Protein AF-A0A3D5CR71-F1 (afdb_monomer_lite)

Structure (mmCIF, N/CA/C/O backbone):
data_AF-A0A3D5CR71-F1
#
_entry.id   AF-A0A3D5CR71-F1
#
loop_
_atom_site.group_PDB
_atom_site.id
_atom_site.type_symbol
_atom_site.label_atom_id
_atom_site.label_alt_id
_atom_site.label_comp_id
_atom_site.label_asym_id
_atom_site.label_entity_id
_atom_site.label_seq_id
_atom_site.pdbx_PDB_ins_code
_atom_site.Cartn_x
_atom_site.Cartn_y
_atom_site.Cartn_z
_atom_site.occupancy
_atom_site.B_iso_or_equiv
_atom_site.auth_seq_id
_atom_site.auth_comp_id
_atom_site.auth_asym_id
_atom_site.auth_atom_id
_atom_site.pdbx_PDB_model_num
ATOM 1 N N . ASN A 1 1 ? 12.062 5.798 1.425 1.00 48.66 1 ASN A N 1
ATOM 2 C CA . ASN A 1 1 ? 10.782 6.324 0.896 1.00 48.66 1 ASN A CA 1
ATOM 3 C C . ASN A 1 1 ? 9.793 5.162 0.843 1.00 48.66 1 ASN A C 1
ATOM 5 O O . ASN A 1 1 ? 10.025 4.270 0.047 1.00 48.66 1 ASN A O 1
ATOM 9 N N . LYS A 1 2 ? 8.771 5.106 1.713 1.00 59.62 2 LYS A N 1
ATOM 10 C CA . LYS A 1 2 ? 7.804 3.980 1.801 1.00 59.62 2 LYS A CA 1
ATOM 11 C C . LYS A 1 2 ? 6.523 4.240 0.983 1.00 59.62 2 LYS A C 1
ATOM 13 O O . LYS A 1 2 ? 5.419 4.022 1.468 1.00 59.62 2 LYS A O 1
ATOM 18 N N . LYS A 1 3 ? 6.651 4.827 -0.209 1.00 68.19 3 LYS A N 1
ATOM 19 C CA . LYS A 1 3 ? 5.491 5.136 -1.061 1.00 68.19 3 LYS A CA 1
ATOM 20 C C . LYS A 1 3 ? 5.224 3.965 -2.005 1.00 68.19 3 LYS A C 1
ATOM 22 O O . LYS A 1 3 ? 6.172 3.444 -2.586 1.00 68.19 3 LYS A O 1
ATOM 27 N N . LYS A 1 4 ? 3.949 3.584 -2.134 1.00 79.62 4 LYS A N 1
ATOM 28 C CA . LYS A 1 4 ? 3.474 2.595 -3.111 1.00 79.62 4 LYS A CA 1
ATOM 29 C C . LYS A 1 4 ? 3.838 3.039 -4.529 1.00 79.62 4 LYS A C 1
ATOM 31 O O . LYS A 1 4 ? 3.826 4.232 -4.828 1.00 79.62 4 LYS A O 1
ATOM 36 N N . ILE A 1 5 ? 4.182 2.071 -5.367 1.00 83.81 5 ILE A N 1
ATOM 37 C CA . ILE A 1 5 ? 4.356 2.235 -6.807 1.00 83.81 5 ILE A CA 1
ATOM 38 C C . ILE A 1 5 ? 3.027 1.890 -7.473 1.00 83.81 5 ILE A C 1
ATOM 40 O O . ILE A 1 5 ? 2.494 0.798 -7.270 1.00 83.81 5 ILE A O 1
ATOM 44 N N . ASP A 1 6 ? 2.505 2.815 -8.266 1.00 89.31 6 ASP A N 1
ATOM 45 C CA . ASP A 1 6 ? 1.278 2.610 -9.026 1.00 89.31 6 ASP A CA 1
ATOM 46 C C . ASP A 1 6 ? 1.552 1.859 -10.343 1.00 89.31 6 ASP A C 1
ATOM 48 O O . ASP A 1 6 ? 2.671 1.862 -10.863 1.00 89.31 6 ASP A O 1
ATOM 52 N N . PRO A 1 7 ? 0.556 1.173 -10.918 1.00 92.50 7 PRO A N 1
ATOM 53 C CA . PRO A 1 7 ? 0.675 0.677 -12.278 1.00 92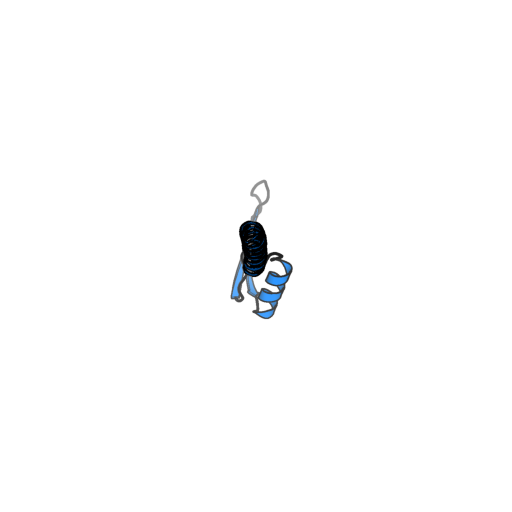.50 7 PRO A CA 1
ATOM 54 C C . PRO A 1 7 ? 0.721 1.831 -13.277 1.00 92.50 7 PRO A C 1
ATOM 56 O O . PRO A 1 7 ? -0.028 2.802 -13.175 1.00 92.50 7 PRO A O 1
ATOM 59 N N . GLY A 1 8 ? 1.573 1.700 -14.285 1.00 92.69 8 GLY A N 1
ATOM 60 C CA . GLY A 1 8 ? 1.758 2.750 -15.274 1.00 92.69 8 GLY A CA 1
ATOM 61 C C . GLY A 1 8 ? 3.001 2.558 -16.123 1.00 92.69 8 GLY A C 1
ATOM 62 O O . GLY A 1 8 ? 3.758 1.597 -15.966 1.00 92.69 8 GLY A O 1
ATOM 63 N N . THR A 1 9 ? 3.197 3.486 -17.052 1.00 95.31 9 THR A N 1
ATOM 64 C CA . THR A 1 9 ? 4.392 3.538 -17.891 1.00 95.31 9 THR A CA 1
ATOM 65 C C . THR A 1 9 ? 5.415 4.459 -17.248 1.00 95.31 9 THR A C 1
ATOM 67 O O . THR A 1 9 ? 5.138 5.627 -16.988 1.00 95.31 9 THR A O 1
ATOM 70 N N . TYR A 1 10 ? 6.605 3.920 -17.021 1.00 91.75 10 TYR A N 1
ATOM 71 C CA . TYR A 1 10 ? 7.729 4.604 -16.406 1.00 91.75 10 TYR A CA 1
ATOM 72 C C . TYR A 1 10 ? 8.890 4.687 -17.391 1.00 91.75 10 TYR A C 1
ATOM 74 O O . TYR A 1 10 ? 9.046 3.843 -18.277 1.00 91.75 10 TYR A O 1
ATOM 82 N N . MET A 1 11 ? 9.722 5.709 -17.218 1.00 94.44 11 MET A N 1
ATOM 83 C CA . MET A 1 11 ? 10.958 5.877 -17.970 1.00 94.44 11 MET A CA 1
ATOM 84 C C . MET A 1 11 ? 12.132 5.816 -17.002 1.00 94.44 11 MET A C 1
ATOM 86 O O . MET A 1 11 ? 12.219 6.612 -16.069 1.00 94.44 11 MET A O 1
ATOM 90 N N . LEU A 1 12 ? 13.015 4.847 -17.218 1.00 92.50 12 LEU A N 1
ATOM 91 C CA . LEU A 1 12 ? 14.296 4.761 -16.540 1.00 92.50 12 LEU A CA 1
ATOM 92 C C . LEU A 1 12 ? 15.322 5.518 -17.371 1.00 92.50 12 LEU A C 1
ATOM 94 O O . LEU A 1 12 ? 15.595 5.124 -18.503 1.00 92.50 12 LEU A O 1
ATOM 98 N N . THR A 1 13 ? 15.911 6.551 -16.782 1.00 94.88 13 THR A N 1
ATOM 99 C CA . THR A 1 13 ? 17.046 7.266 -17.359 1.00 94.88 13 THR A CA 1
ATOM 100 C C . THR A 1 13 ? 18.273 7.019 -16.495 1.00 94.88 13 THR A C 1
ATOM 102 O O . THR A 1 13 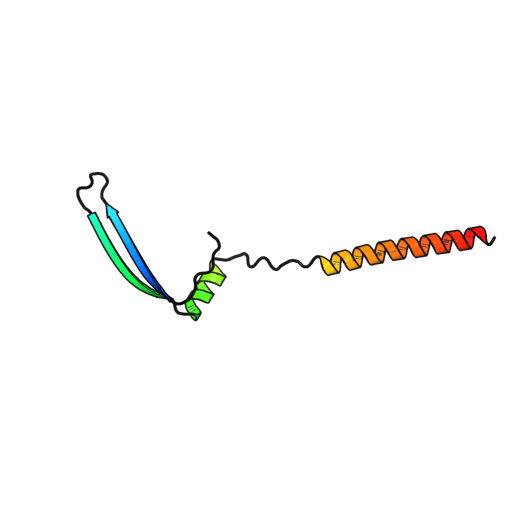? 18.228 7.219 -15.282 1.00 94.88 13 THR A O 1
ATOM 105 N N . VAL A 1 14 ? 19.354 6.553 -17.111 1.00 93.38 14 VAL A N 1
ATOM 106 C CA . VAL A 1 14 ? 20.640 6.297 -16.466 1.00 93.38 14 VAL A CA 1
ATOM 10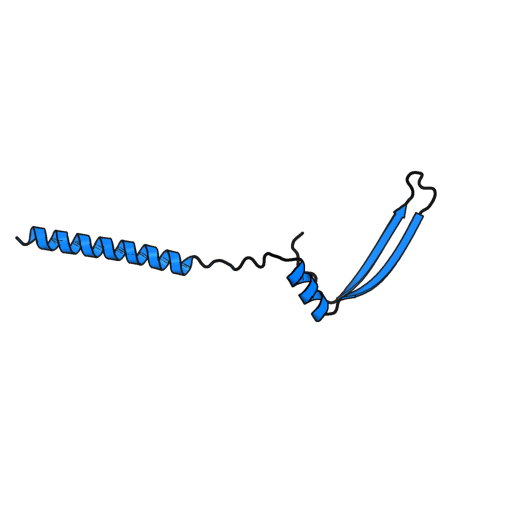7 C C . VAL A 1 14 ? 21.700 7.117 -17.176 1.00 93.38 14 VAL A C 1
ATOM 109 O O . VAL A 1 14 ? 22.028 6.856 -18.333 1.00 93.38 14 VAL A O 1
ATOM 112 N N . ASP A 1 15 ? 22.252 8.074 -16.443 1.00 92.31 15 ASP A N 1
ATOM 113 C CA . ASP A 1 15 ? 23.428 8.838 -16.828 1.00 92.31 15 ASP A CA 1
ATOM 114 C C . ASP A 1 15 ? 24.641 8.286 -16.080 1.00 92.31 15 AS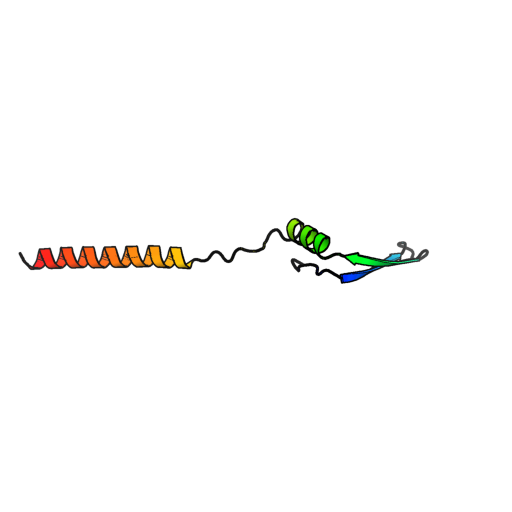P A C 1
ATOM 116 O O . ASP A 1 15 ? 24.710 8.344 -14.852 1.00 92.31 15 ASP A O 1
ATOM 120 N N . ALA A 1 16 ? 25.602 7.734 -16.815 1.00 89.81 16 ALA A N 1
ATOM 121 C CA . ALA A 1 16 ? 26.847 7.222 -16.258 1.00 89.81 16 ALA A CA 1
ATOM 122 C C . ALA A 1 16 ? 28.030 7.973 -16.860 1.00 89.81 16 ALA A C 1
ATOM 124 O O . ALA A 1 16 ? 28.109 8.165 -18.073 1.00 89.81 16 ALA A O 1
ATOM 125 N N . THR A 1 17 ? 28.972 8.375 -16.012 1.00 91.69 17 THR A N 1
ATOM 126 C CA . THR A 1 17 ? 30.169 9.103 -16.437 1.00 91.69 17 THR A CA 1
ATOM 127 C C . THR A 1 17 ? 31.397 8.519 -15.749 1.00 91.69 17 THR A C 1
ATOM 129 O O . THR A 1 17 ? 31.348 8.207 -14.563 1.00 91.69 17 THR A O 1
ATOM 132 N N . THR A 1 18 ? 32.499 8.341 -16.478 1.00 87.81 18 THR A N 1
ATOM 133 C CA . THR A 1 18 ? 33.791 7.934 -15.885 1.00 87.81 18 THR A CA 1
ATOM 134 C C . THR A 1 18 ? 34.352 9.044 -14.995 1.00 87.81 18 THR A C 1
ATOM 136 O O . THR A 1 18 ? 34.144 10.205 -15.332 1.00 87.81 18 THR A O 1
ATOM 139 N N . GLU A 1 19 ? 35.145 8.725 -13.964 1.00 81.00 19 GLU A N 1
ATOM 140 C CA . GLU A 1 19 ? 35.766 9.713 -13.048 1.00 81.00 19 GLU A CA 1
ATOM 141 C C . GLU A 1 19 ? 36.448 10.893 -13.760 1.00 81.00 19 GLU A C 1
ATOM 143 O O . GLU A 1 19 ? 36.293 12.038 -13.350 1.00 81.00 19 GLU A O 1
ATOM 148 N N . ASN A 1 20 ? 37.122 10.643 -14.887 1.00 80.94 20 ASN A N 1
ATOM 149 C CA . ASN A 1 20 ? 37.798 11.690 -15.662 1.00 80.94 20 ASN A CA 1
ATOM 150 C C . ASN A 1 20 ? 36.906 12.360 -16.724 1.00 80.94 20 ASN A C 1
ATOM 152 O O . ASN A 1 20 ? 37.414 12.998 -17.643 1.00 80.94 20 ASN A O 1
ATOM 156 N N . ASN A 1 21 ? 35.584 12.175 -16.664 1.00 77.75 21 ASN A N 1
ATOM 157 C CA . ASN A 1 21 ? 34.595 12.681 -17.626 1.00 77.75 21 ASN A CA 1
ATOM 158 C C . ASN A 1 21 ? 34.835 12.308 -19.104 1.00 77.75 21 ASN A C 1
ATOM 160 O O . ASN A 1 21 ? 34.180 12.857 -19.990 1.00 77.75 21 ASN A O 1
ATOM 164 N N . GLN A 1 22 ? 35.731 11.358 -19.386 1.00 78.38 22 GLN A N 1
ATOM 165 C CA . GLN A 1 22 ? 36.128 10.997 -20.748 1.00 78.38 22 GLN A CA 1
ATOM 166 C C . GLN A 1 22 ? 35.060 10.201 -21.497 1.00 78.38 22 GLN A C 1
ATOM 168 O O . GLN A 1 22 ? 34.979 10.286 -22.721 1.00 78.38 22 GLN A O 1
ATOM 173 N N . LYS A 1 23 ? 34.241 9.419 -20.787 1.00 80.81 23 LYS A N 1
ATOM 174 C CA . LYS A 1 23 ? 33.131 8.676 -21.388 1.00 80.81 23 LYS A CA 1
ATOM 175 C C . LYS A 1 23 ? 31.854 8.918 -20.606 1.00 80.81 23 LYS A C 1
ATOM 177 O O . LYS A 1 23 ? 31.845 8.842 -19.377 1.00 80.81 23 LYS A O 1
ATOM 182 N N . LYS A 1 24 ? 30.797 9.211 -21.360 1.00 89.88 24 LYS A N 1
ATOM 183 C CA . LYS A 1 24 ? 29.434 9.432 -20.886 1.00 89.88 24 LYS A CA 1
ATOM 184 C C . LYS A 1 24 ? 28.523 8.432 -21.578 1.00 89.88 24 LYS A C 1
ATOM 186 O O . LYS A 1 24 ? 28.596 8.278 -22.796 1.00 89.88 24 LYS A O 1
ATOM 191 N N . TRP A 1 25 ? 27.672 7.780 -20.805 1.00 91.81 25 TRP A N 1
ATOM 192 C CA . TRP A 1 25 ? 26.617 6.910 -21.296 1.00 91.81 25 TRP A CA 1
ATOM 193 C C . TRP A 1 25 ? 25.284 7.446 -20.813 1.00 91.81 25 TRP A C 1
ATOM 195 O O . TRP A 1 25 ? 25.125 7.739 -19.632 1.00 91.81 25 TRP A O 1
ATOM 205 N N . HIS A 1 26 ? 24.341 7.537 -21.742 1.00 92.00 26 HIS A N 1
ATOM 206 C CA . HIS A 1 26 ? 22.962 7.888 -21.464 1.00 92.00 26 HIS A CA 1
ATOM 207 C C . HIS A 1 26 ? 22.081 6.734 -21.937 1.00 92.00 26 HIS A C 1
ATOM 209 O O . HIS A 1 26 ? 22.047 6.427 -23.131 1.00 92.00 26 HIS A O 1
ATOM 215 N N . LEU A 1 27 ? 21.405 6.066 -21.008 1.00 91.56 27 LEU A N 1
ATOM 216 C CA . LEU A 1 27 ? 20.407 5.049 -21.318 1.00 91.56 27 LEU A CA 1
ATOM 217 C C . LEU A 1 27 ? 19.039 5.542 -20.877 1.00 91.56 27 LEU A C 1
ATOM 219 O O . LEU A 1 27 ? 18.808 5.727 -19.689 1.00 91.56 27 LEU A O 1
ATOM 223 N N . ALA A 1 28 ? 18.119 5.668 -21.827 1.00 94.62 28 ALA A N 1
ATOM 224 C CA . ALA A 1 28 ? 16.705 5.870 -21.552 1.00 94.62 28 ALA A CA 1
ATOM 225 C C . ALA A 1 28 ? 15.936 4.610 -21.965 1.00 94.62 28 ALA A C 1
ATOM 227 O O . ALA A 1 28 ? 16.046 4.151 -23.104 1.00 94.62 28 ALA A O 1
ATOM 228 N N . LYS A 1 29 ? 15.169 4.029 -21.042 1.00 93.69 29 LYS A N 1
ATOM 229 C CA . LYS A 1 29 ? 14.335 2.856 -21.306 1.00 93.69 29 LYS A CA 1
ATOM 230 C C . LYS A 1 29 ? 12.956 3.019 -20.696 1.00 93.69 29 LYS A C 1
ATOM 232 O O . LYS A 1 29 ? 12.809 3.195 -19.489 1.00 93.69 29 LYS A O 1
ATOM 237 N N . THR A 1 30 ? 11.944 2.876 -21.536 1.00 95.31 30 THR A N 1
ATOM 238 C CA . THR A 1 30 ? 10.546 2.875 -21.115 1.00 95.31 30 THR A CA 1
ATOM 239 C C . THR A 1 30 ? 10.099 1.459 -20.776 1.00 95.31 30 THR A C 1
ATOM 241 O O . THR A 1 30 ? 10.414 0.507 -21.493 1.00 95.31 30 THR A O 1
ATOM 244 N N . PHE A 1 31 ? 9.367 1.308 -19.678 1.00 92.81 31 PHE A N 1
ATOM 245 C CA . PHE A 1 31 ? 8.783 0.040 -19.258 1.00 92.81 31 PHE A CA 1
ATOM 246 C C . PHE A 1 31 ? 7.425 0.275 -18.599 1.00 92.81 31 PHE A C 1
ATOM 248 O O . PHE A 1 31 ? 7.177 1.320 -18.000 1.00 92.81 31 PHE A O 1
ATOM 255 N N . THR A 1 32 ? 6.537 -0.708 -18.710 1.00 94.50 32 THR A N 1
ATOM 256 C CA . THR A 1 32 ? 5.194 -0.634 -18.130 1.00 94.50 32 THR A CA 1
ATOM 257 C C . THR A 1 32 ? 5.087 -1.594 -16.959 1.00 94.50 32 THR A C 1
ATOM 259 O O . THR A 1 32 ? 5.326 -2.795 -17.097 1.00 94.50 32 THR A O 1
ATOM 262 N N . ILE A 1 33 ? 4.695 -1.065 -15.806 1.00 92.19 33 ILE A N 1
ATOM 263 C CA . ILE A 1 33 ? 4.358 -1.854 -14.628 1.00 92.19 33 ILE A CA 1
ATOM 264 C C . ILE A 1 33 ? 2.862 -2.149 -14.682 1.00 92.19 33 ILE A C 1
ATOM 266 O O . ILE A 1 33 ? 2.028 -1.248 -14.586 1.00 92.19 33 ILE A O 1
ATOM 270 N N . LYS A 1 34 ? 2.519 -3.427 -14.848 1.00 92.56 34 LYS A N 1
ATOM 271 C CA . LYS A 1 34 ? 1.130 -3.894 -14.788 1.00 92.56 34 LYS A CA 1
ATOM 272 C C . LYS A 1 34 ? 0.588 -3.843 -13.351 1.00 92.56 34 LYS A C 1
ATOM 274 O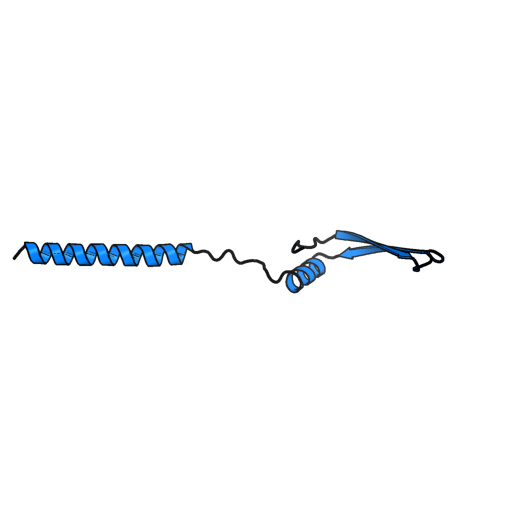 O . LYS A 1 34 ? 1.376 -4.018 -12.422 1.00 92.56 34 LYS A O 1
ATOM 279 N N . PRO A 1 35 ? -0.738 -3.717 -13.154 1.00 87.69 35 PRO A N 1
ATOM 280 C CA . PRO A 1 35 ? -1.371 -3.722 -11.827 1.00 87.69 35 PRO A CA 1
ATOM 281 C C . PRO A 1 35 ? -0.973 -4.908 -10.941 1.00 87.69 35 PRO A C 1
ATOM 283 O O . PRO A 1 35 ? -0.646 -4.723 -9.772 1.00 87.69 35 PRO A O 1
ATOM 286 N N . GLU A 1 36 ? -0.926 -6.113 -11.511 1.00 87.69 36 GLU A N 1
ATOM 287 C CA . GLU A 1 36 ? -0.502 -7.342 -10.822 1.00 87.69 36 GLU A CA 1
ATOM 288 C C . GLU A 1 36 ? 0.939 -7.266 -10.290 1.00 87.69 36 GLU A C 1
ATOM 290 O O . GLU A 1 36 ? 1.217 -7.659 -9.157 1.00 87.69 36 GLU A O 1
ATOM 295 N N . ASN A 1 37 ? 1.843 -6.684 -11.079 1.00 87.56 37 ASN A N 1
ATOM 296 C CA . ASN A 1 37 ? 3.252 -6.544 -10.729 1.00 87.56 37 ASN A CA 1
ATOM 297 C C . ASN A 1 37 ? 3.465 -5.401 -9.732 1.00 87.56 37 ASN A C 1
ATOM 299 O O . ASN A 1 37 ? 4.244 -5.556 -8.799 1.00 87.56 37 ASN A O 1
ATOM 303 N N . ALA A 1 38 ? 2.745 -4.285 -9.889 1.00 86.19 38 ALA A N 1
ATOM 304 C CA . ALA A 1 38 ? 2.763 -3.175 -8.937 1.00 86.19 38 ALA A CA 1
ATOM 305 C C . ALA A 1 38 ? 2.327 -3.642 -7.543 1.00 86.19 38 ALA A C 1
ATOM 307 O O . ALA A 1 38 ? 2.993 -3.345 -6.554 1.00 86.19 38 ALA A O 1
ATOM 308 N N . LYS A 1 39 ? 1.253 -4.439 -7.470 1.00 83.75 39 LYS A N 1
ATOM 309 C CA . LYS A 1 39 ? 0.777 -5.028 -6.216 1.00 83.75 39 LYS A CA 1
ATOM 310 C C . LYS A 1 39 ? 1.844 -5.914 -5.571 1.00 83.75 39 LYS A C 1
ATOM 312 O O . LYS A 1 39 ? 2.191 -5.681 -4.424 1.00 83.75 39 LYS A O 1
ATOM 317 N N . LYS A 1 40 ? 2.427 -6.849 -6.329 1.00 85.25 40 LYS A N 1
ATOM 318 C CA . LYS A 1 40 ? 3.481 -7.739 -5.820 1.00 85.25 40 LYS A CA 1
ATOM 319 C C . LYS A 1 40 ? 4.706 -6.971 -5.304 1.00 85.25 40 LYS A C 1
ATOM 321 O O . LYS A 1 40 ? 5.202 -7.270 -4.225 1.00 85.25 40 LYS A O 1
ATOM 326 N N . ILE A 1 41 ? 5.162 -5.962 -6.048 1.00 84.81 41 ILE A N 1
ATOM 327 C CA . ILE A 1 41 ? 6.297 -5.116 -5.651 1.00 84.81 41 ILE A CA 1
ATOM 328 C C . ILE A 1 41 ? 5.975 -4.343 -4.367 1.00 84.81 41 ILE A C 1
ATOM 330 O O . ILE A 1 41 ? 6.821 -4.253 -3.483 1.00 84.81 41 ILE A O 1
ATOM 334 N N . ASN A 1 42 ? 4.763 -3.800 -4.246 1.00 82.88 42 ASN A N 1
ATOM 335 C CA . ASN A 1 42 ? 4.336 -3.084 -3.046 1.00 82.88 42 ASN A CA 1
ATOM 336 C C . ASN A 1 42 ? 4.205 -4.013 -1.836 1.00 82.88 42 ASN A C 1
ATOM 338 O O . ASN A 1 42 ? 4.630 -3.625 -0.755 1.00 82.88 42 ASN A O 1
ATOM 342 N N . ASP A 1 43 ? 3.682 -5.225 -2.018 1.00 79.94 43 ASP A N 1
ATOM 343 C CA . ASP A 1 43 ? 3.532 -6.212 -0.944 1.00 79.94 43 ASP A CA 1
ATOM 344 C C . ASP A 1 43 ? 4.904 -6.689 -0.424 1.00 79.94 43 ASP A C 1
ATOM 346 O O . ASP A 1 43 ? 5.088 -6.862 0.779 1.00 79.94 43 ASP A O 1
ATOM 350 N N . GLU A 1 44 ? 5.897 -6.852 -1.308 1.00 78.31 44 GLU A N 1
ATOM 351 C CA . GLU A 1 44 ? 7.265 -7.241 -0.930 1.00 78.31 44 GLU A CA 1
ATOM 352 C C . GLU A 1 44 ? 8.084 -6.068 -0.351 1.00 78.31 44 GLU A C 1
ATOM 354 O O . GLU A 1 44 ? 8.886 -6.261 0.565 1.00 78.31 44 GLU A O 1
ATOM 359 N N . ALA A 1 45 ? 7.899 -4.844 -0.861 1.00 69.31 45 ALA A N 1
ATOM 360 C CA . ALA A 1 45 ? 8.699 -3.673 -0.479 1.00 69.31 45 ALA A CA 1
ATOM 361 C C . ALA A 1 45 ? 8.111 -2.856 0.686 1.00 69.31 45 ALA A C 1
ATOM 363 O O . ALA A 1 45 ? 8.837 -2.091 1.329 1.00 69.31 45 ALA A O 1
ATOM 364 N N . ILE A 1 46 ? 6.809 -2.975 0.963 1.00 61.88 46 ILE A N 1
ATOM 365 C CA . ILE A 1 46 ? 6.111 -2.212 2.004 1.00 61.88 46 ILE A CA 1
ATOM 366 C C . ILE A 1 46 ? 5.705 -3.177 3.109 1.00 61.88 46 ILE A C 1
ATOM 368 O O . ILE A 1 46 ? 4.575 -3.633 3.205 1.00 61.88 46 ILE A O 1
ATOM 372 N N . THR A 1 47 ? 6.646 -3.425 4.013 1.00 55.75 47 THR A N 1
ATOM 373 C CA . THR A 1 47 ? 6.455 -4.241 5.223 1.00 55.75 47 THR A CA 1
ATOM 374 C C . THR A 1 47 ? 5.544 -3.580 6.271 1.00 55.75 47 THR A C 1
ATOM 376 O O . THR A 1 47 ? 5.371 -4.100 7.367 1.00 55.75 47 THR A O 1
ATOM 379 N N . GLU A 1 48 ? 4.985 -2.407 5.971 1.00 56.12 48 GLU A N 1
ATOM 380 C CA . GLU A 1 48 ? 4.213 -1.596 6.907 1.00 56.12 48 GLU A CA 1
ATOM 381 C C . GLU A 1 48 ? 3.004 -0.968 6.208 1.00 56.12 48 GLU A C 1
ATOM 383 O O . GLU A 1 48 ? 2.869 0.254 6.140 1.00 56.12 48 GLU A O 1
ATOM 388 N N . GLU A 1 49 ? 2.048 -1.783 5.766 1.00 56.97 49 GLU A N 1
ATOM 389 C CA . GLU A 1 49 ? 0.681 -1.395 6.109 1.00 56.97 49 GLU A CA 1
ATOM 390 C C . GLU A 1 49 ? 0.619 -1.505 7.628 1.00 56.97 49 GLU A C 1
ATOM 392 O O . GLU A 1 49 ? 0.414 -2.583 8.184 1.00 56.97 49 GLU A O 1
ATOM 397 N N . LYS A 1 50 ? 0.943 -0.403 8.319 1.00 54.88 50 LYS A N 1
ATOM 398 C CA . LYS A 1 50 ? 0.660 -0.283 9.742 1.00 54.88 50 LYS A CA 1
ATOM 399 C C . LYS A 1 50 ? -0.840 -0.481 9.846 1.00 54.88 50 LYS A C 1
ATOM 401 O O . LYS A 1 50 ? -1.589 0.458 9.599 1.00 54.88 50 LYS A O 1
ATOM 406 N N . ALA A 1 51 ? -1.264 -1.707 10.142 1.00 56.84 51 ALA A N 1
ATOM 407 C CA . ALA A 1 51 ? -2.600 -1.956 10.628 1.00 56.84 51 ALA A CA 1
ATOM 408 C C . ALA A 1 51 ? -2.798 -0.914 11.722 1.00 56.84 51 ALA A C 1
ATOM 410 O O . ALA A 1 51 ? -2.004 -0.861 12.666 1.00 56.84 51 ALA A O 1
ATOM 411 N N . GLU A 1 52 ? -3.745 -0.001 11.523 1.00 60.25 52 GLU A N 1
ATOM 412 C CA . GLU A 1 52 ? -4.117 0.939 12.564 1.00 60.25 52 GLU A CA 1
ATOM 413 C C . GLU A 1 52 ? -4.597 0.073 13.718 1.00 60.25 52 GLU A C 1
ATOM 415 O O . GLU A 1 52 ? -5.700 -0.475 13.697 1.00 60.25 52 GLU A O 1
ATOM 420 N N . VAL A 1 53 ? -3.698 -0.173 14.672 1.00 69.19 53 VAL A N 1
ATOM 421 C CA . VAL A 1 53 ? -4.000 -0.983 15.839 1.00 69.19 53 VAL A CA 1
ATOM 422 C C . VAL A 1 53 ? -5.062 -0.198 16.581 1.00 69.19 53 VAL A C 1
ATOM 424 O O . VAL A 1 53 ? -4.786 0.826 17.203 1.00 69.19 53 VAL A O 1
ATOM 427 N N . SER A 1 54 ? -6.307 -0.636 16.436 1.00 80.12 54 SER A N 1
ATOM 428 C CA . SER A 1 54 ? -7.427 0.029 17.068 1.00 80.12 54 SER A CA 1
ATOM 429 C C . SER A 1 54 ? -7.328 -0.216 18.567 1.00 80.12 54 SER A C 1
ATOM 431 O O . SER A 1 54 ? -7.531 -1.331 19.040 1.00 80.12 54 SER A O 1
ATOM 433 N N . TYR A 1 55 ? -6.995 0.830 19.323 1.00 84.31 55 TYR A N 1
ATOM 434 C CA . TYR A 1 55 ? -6.941 0.788 20.787 1.00 84.31 55 TYR A CA 1
ATOM 435 C C . TYR A 1 55 ? -8.336 0.850 21.430 1.00 84.31 55 TYR A C 1
ATOM 437 O O . TYR A 1 55 ? -8.462 0.679 22.641 1.00 84.31 55 TYR A O 1
ATOM 445 N N . LEU A 1 56 ? -9.396 1.057 20.639 1.00 87.81 56 LEU A N 1
ATOM 446 C CA . LEU A 1 56 ? -10.785 1.130 21.108 1.00 87.81 56 LEU A CA 1
ATOM 447 C C . LEU A 1 56 ? -11.206 -0.05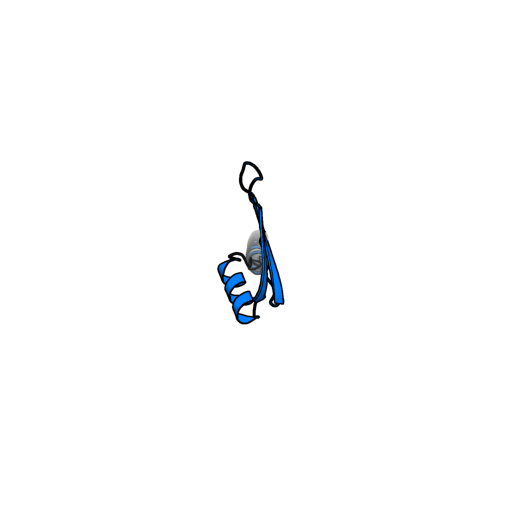6 21.998 1.00 87.81 56 LEU A C 1
ATOM 449 O O . LEU A 1 56 ? -11.730 0.195 23.083 1.00 87.81 56 LEU A O 1
ATOM 453 N N . PRO A 1 57 ? -10.945 -1.328 21.632 1.00 91.00 57 PRO A N 1
ATOM 454 C CA . PRO A 1 57 ? -11.290 -2.471 22.478 1.00 91.00 57 PRO A CA 1
ATOM 455 C C . PRO A 1 57 ? -10.544 -2.451 23.818 1.00 91.00 57 PRO A C 1
ATOM 457 O O . PRO A 1 57 ? -11.113 -2.795 24.852 1.00 91.00 57 PRO A O 1
ATOM 460 N N . MET A 1 58 ? -9.285 -1.999 23.814 1.00 90.75 58 MET A N 1
ATOM 461 C CA . MET A 1 58 ? -8.461 -1.889 25.019 1.00 90.75 58 MET A CA 1
ATOM 462 C C . MET A 1 58 ? -8.991 -0.802 25.961 1.00 90.75 58 MET A C 1
ATOM 464 O O . MET A 1 58 ? -9.096 -1.026 27.165 1.00 90.75 58 MET A O 1
ATOM 468 N N . ILE A 1 59 ? -9.386 0.348 25.408 1.00 92.94 59 ILE A N 1
ATOM 469 C CA . ILE A 1 59 ? -9.980 1.462 26.159 1.00 92.94 59 ILE A CA 1
ATOM 470 C C . ILE A 1 59 ? -11.308 1.035 26.794 1.00 92.94 59 ILE A C 1
ATOM 472 O O . ILE A 1 59 ? -11.527 1.291 27.977 1.00 92.94 59 ILE A O 1
ATOM 476 N N . ILE A 1 60 ? -12.169 0.341 26.043 1.00 94.75 60 ILE A N 1
ATOM 477 C CA . ILE A 1 60 ? -13.450 -0.169 26.556 1.00 94.75 60 ILE A CA 1
ATOM 478 C C . ILE A 1 60 ? -13.215 -1.195 27.673 1.00 94.75 60 ILE A C 1
ATOM 480 O O . ILE A 1 60 ? -13.872 -1.123 28.711 1.00 94.75 60 ILE A O 1
ATOM 484 N N . GLY A 1 61 ? -12.254 -2.108 27.499 1.00 95.31 61 GLY A N 1
ATOM 485 C CA . GLY A 1 61 ? -11.915 -3.109 28.512 1.00 95.31 61 GLY A CA 1
ATOM 486 C C . GLY A 1 61 ? -11.429 -2.487 29.824 1.00 95.31 61 GLY A C 1
ATOM 487 O O . GLY A 1 61 ? -11.943 -2.816 30.894 1.00 95.31 61 GLY A O 1
ATOM 488 N N . ILE A 1 62 ? -10.485 -1.543 29.749 1.00 95.81 62 ILE A N 1
ATOM 489 C CA . ILE A 1 62 ? -9.953 -0.846 30.931 1.00 95.81 62 ILE A CA 1
ATOM 490 C C . ILE A 1 62 ? -11.036 0.025 31.582 1.00 95.81 62 ILE A C 1
ATOM 492 O O . ILE A 1 62 ? -11.188 0.008 32.805 1.00 95.81 62 ILE A O 1
ATOM 496 N N . GLY A 1 63 ? -11.824 0.750 30.783 1.00 96.12 63 GLY A N 1
ATOM 497 C CA . GLY A 1 63 ? -12.917 1.585 31.281 1.00 96.12 63 GLY A CA 1
ATOM 498 C C . GLY A 1 63 ? -13.992 0.774 32.008 1.00 96.12 63 GLY A C 1
ATOM 499 O O . GLY A 1 63 ? -14.404 1.143 33.108 1.00 96.12 63 GLY A O 1
ATOM 500 N N . GLY A 1 64 ? -14.396 -0.366 31.442 1.00 96.38 64 GLY A N 1
ATOM 501 C CA . GLY A 1 64 ? -15.356 -1.278 32.067 1.00 96.38 64 GLY A CA 1
ATOM 502 C C . GLY A 1 64 ? -14.845 -1.860 33.385 1.00 96.38 64 GLY A C 1
ATOM 503 O O . GLY A 1 64 ? -15.585 -1.888 34.369 1.00 96.38 64 GLY A O 1
ATOM 504 N N . LEU A 1 65 ? -13.568 -2.257 33.438 1.00 96.31 65 LEU A N 1
ATOM 505 C CA . LEU A 1 65 ? -12.937 -2.759 34.661 1.00 96.31 65 LEU A CA 1
ATOM 506 C C . LEU A 1 65 ? -12.969 -1.709 35.784 1.00 96.31 65 LEU A C 1
ATOM 508 O O . LEU A 1 65 ? -13.368 -2.016 36.907 1.00 96.31 65 LEU A O 1
ATOM 512 N N . LEU A 1 66 ? -12.583 -0.466 35.480 1.00 96.75 66 LEU A N 1
ATOM 513 C CA . LEU A 1 66 ? -12.566 0.627 36.457 1.00 96.75 66 LEU A CA 1
ATOM 514 C C . LEU A 1 66 ? -13.969 0.946 36.980 1.00 96.75 66 LEU A C 1
ATOM 516 O O . LEU A 1 66 ? -14.154 1.069 38.191 1.00 96.75 66 LEU A O 1
ATOM 520 N N . LEU A 1 67 ? -14.967 1.019 36.094 1.00 96.06 67 LEU A N 1
ATOM 521 C CA . LEU A 1 67 ? -16.360 1.219 36.498 1.00 96.06 67 LEU A CA 1
ATOM 522 C C . LEU A 1 67 ? -16.865 0.072 37.379 1.00 96.06 67 LEU A C 1
ATOM 524 O O . LEU A 1 67 ? -17.510 0.325 38.396 1.00 96.06 67 LEU A O 1
ATOM 528 N N . GLY A 1 68 ? -16.523 -1.175 37.045 1.00 95.81 68 GLY A N 1
ATOM 529 C CA . GLY A 1 68 ? -16.863 -2.342 37.859 1.00 95.81 68 GLY A CA 1
ATOM 530 C C . GLY A 1 68 ? -16.285 -2.262 39.274 1.00 95.81 68 GLY A C 1
ATOM 531 O O . GLY A 1 68 ? -17.001 -2.504 40.246 1.00 95.81 68 GLY A O 1
ATOM 532 N N . ILE A 1 69 ? -15.019 -1.852 39.406 1.00 96.19 69 ILE A N 1
ATOM 533 C CA . ILE A 1 69 ? -14.365 -1.655 40.709 1.00 96.19 69 ILE A CA 1
ATOM 534 C C . ILE A 1 69 ? -15.067 -0.556 41.512 1.00 96.19 69 ILE A C 1
ATOM 536 O O . ILE A 1 69 ? -15.332 -0.748 42.700 1.00 96.19 69 ILE A O 1
ATOM 540 N N . ILE A 1 70 ? -15.404 0.573 40.880 1.00 95.88 70 ILE A N 1
ATOM 541 C CA . ILE A 1 70 ? -16.103 1.683 41.544 1.00 95.88 70 ILE A CA 1
ATOM 542 C C . ILE A 1 70 ? -17.457 1.209 42.077 1.00 95.88 70 ILE A C 1
ATOM 544 O O . ILE A 1 70 ? -17.732 1.375 43.264 1.00 95.88 70 ILE A O 1
ATOM 548 N N . VAL A 1 71 ? -18.269 0.557 41.241 1.00 95.31 71 VAL A N 1
ATOM 549 C CA . VAL A 1 71 ? -19.589 0.043 41.642 1.00 95.31 71 VAL A CA 1
ATOM 550 C C . VAL A 1 71 ? -19.462 -0.964 42.785 1.00 95.31 71 VAL A C 1
ATOM 552 O O . VAL A 1 71 ? -20.202 -0.879 43.766 1.00 95.31 71 VAL A O 1
ATOM 555 N N . PHE A 1 72 ? -18.499 -1.883 42.703 1.00 94.81 72 PHE A N 1
ATOM 556 C CA . PHE A 1 72 ? -18.255 -2.878 43.745 1.00 94.81 72 PHE A CA 1
ATOM 557 C C . PHE A 1 72 ? -17.873 -2.239 45.089 1.00 94.81 72 PHE A C 1
ATOM 559 O O . PHE A 1 72 ? -18.426 -2.598 46.133 1.00 94.81 72 PHE A O 1
ATOM 566 N N . LEU A 1 73 ? -16.957 -1.267 45.076 1.00 94.00 73 LEU A N 1
ATOM 567 C CA . LEU A 1 73 ? -16.536 -0.550 46.279 1.00 94.00 73 LEU A CA 1
ATOM 568 C C . LEU A 1 73 ? -17.677 0.287 46.863 1.00 94.00 73 LEU A C 1
ATOM 570 O O . LEU A 1 73 ? -17.896 0.240 48.074 1.00 94.00 73 LEU A O 1
ATOM 574 N N . SER A 1 74 ? -18.440 0.993 46.024 1.00 92.44 74 SER A N 1
ATOM 575 C CA . SER A 1 74 ? -19.619 1.758 46.443 1.00 92.44 74 SER A CA 1
ATOM 576 C C . SER A 1 74 ? -20.682 0.864 47.080 1.00 92.44 74 SER A C 1
ATOM 578 O O . SER A 1 74 ? -21.207 1.206 48.140 1.00 92.44 74 SER A O 1
ATOM 580 N N . TYR A 1 75 ? -20.954 -0.304 46.494 1.00 93.00 75 TYR A N 1
ATOM 581 C CA . TYR A 1 75 ? -21.883 -1.285 47.056 1.00 93.00 75 TYR A CA 1
ATOM 582 C C . TYR A 1 75 ? -21.418 -1.792 48.426 1.00 93.00 75 TYR A C 1
ATOM 584 O O . TYR A 1 75 ? -22.195 -1.826 49.382 1.00 93.00 75 TYR A O 1
ATOM 592 N N . LYS A 1 76 ? -20.130 -2.130 48.552 1.00 90.69 76 LYS A N 1
ATOM 593 C CA . LYS A 1 76 ? -19.546 -2.588 49.817 1.00 90.69 76 LYS A CA 1
ATOM 594 C C . LYS A 1 76 ? -19.599 -1.504 50.903 1.00 90.69 76 LYS A C 1
ATOM 596 O O . LYS A 1 76 ? -19.903 -1.814 52.052 1.00 90.69 76 LYS A O 1
ATOM 601 N N . LEU A 1 77 ? -19.336 -0.245 50.552 1.00 87.75 77 LEU A N 1
ATOM 602 C CA . LEU A 1 77 ? -19.441 0.901 51.464 1.00 87.75 77 LEU A CA 1
ATOM 603 C C . LEU A 1 77 ? -20.881 1.148 51.921 1.00 87.75 77 LEU A C 1
ATOM 605 O O . LEU A 1 77 ? -21.112 1.427 53.096 1.00 87.75 77 LEU A O 1
ATOM 609 N N . PHE A 1 78 ? -21.850 1.014 51.015 1.00 85.25 78 PHE A N 1
ATOM 610 C CA . PHE A 1 78 ? -23.265 1.147 51.349 1.00 85.25 78 PHE A CA 1
ATOM 611 C C . PHE A 1 78 ? -23.727 0.047 52.318 1.00 85.25 78 PHE A C 1
ATOM 613 O O . PHE A 1 78 ? -24.367 0.341 53.324 1.00 85.25 78 PHE A O 1
ATOM 620 N N . GLN A 1 79 ? -23.310 -1.200 52.081 1.00 80.38 79 GLN A N 1
ATOM 621 C CA . GLN A 1 79 ? -23.544 -2.334 52.984 1.00 80.38 79 GLN A CA 1
ATOM 622 C C . GLN A 1 79 ? -22.922 -2.131 54.379 1.00 80.38 79 GLN A C 1
ATOM 624 O O . GLN A 1 79 ? -23.499 -2.561 55.372 1.00 80.38 79 GLN A O 1
ATOM 629 N N . GLN A 1 80 ? -21.762 -1.468 54.481 1.00 73.81 80 GLN A N 1
ATOM 630 C CA . GLN A 1 80 ? -21.122 -1.191 55.775 1.00 73.81 80 GLN A CA 1
ATOM 631 C C . GLN A 1 80 ? -21.795 -0.071 56.575 1.00 73.81 80 GLN A C 1
ATOM 633 O O . GLN A 1 80 ? -21.737 -0.104 57.796 1.00 73.81 80 GLN A O 1
ATOM 638 N N . LYS A 1 81 ? -22.420 0.909 55.915 1.00 62.38 81 LYS A N 1
ATOM 639 C CA . LYS A 1 81 ? -23.131 2.015 56.584 1.00 62.38 81 LYS A CA 1
ATOM 640 C C . LYS A 1 81 ? -24.555 1.667 57.026 1.00 62.38 81 LYS A C 1
ATOM 642 O O . LYS A 1 81 ? -25.129 2.411 57.812 1.00 62.38 81 LYS A O 1
ATOM 647 N N . GLY A 1 82 ? -25.136 0.595 56.486 1.00 59.78 82 GLY A N 1
ATOM 648 C CA . GLY A 1 82 ? -26.480 0.118 56.831 1.00 59.78 82 GLY A CA 1
ATOM 649 C C . GLY A 1 82 ? -26.539 -0.855 58.018 1.00 59.78 82 GLY A C 1
ATOM 650 O O . GLY A 1 82 ? -27.603 -1.415 58.270 1.00 59.78 82 GLY A O 1
ATOM 651 N N . ARG A 1 83 ? -25.418 -1.084 58.708 1.00 47.34 83 ARG A N 1
ATOM 652 C CA . ARG A 1 83 ? -25.282 -1.881 59.936 1.00 47.34 83 ARG A CA 1
ATOM 653 C C . ARG A 1 83 ? -24.857 -0.973 61.082 1.00 47.34 83 ARG A C 1
ATOM 655 O O . ARG A 1 83 ? -25.285 -1.265 62.216 1.00 47.34 83 ARG A O 1
#

Sequence (83 aa):
NKKKIDPGTYMLTVDATTENNQKKWHLAKTFTIKPENAKKINDEAITEEKAEVSYLPMIIGIGGLLLGIIVFLSYKLFQQKGR

pLDDT: mean 84.13, std 13.15, range [47.34, 96.75]

Foldseek 3Di:
DLDQDAWAKDKDWDWDADPVRPDIDIDIDIDTQDRVNSVVCNVVRRPDPPPPPPCVVVCVVVVVVVVVVVVVVVVVVVVVVVD

Secondary structure (DSSP, 8-state):
--PPPPSEEEEEEEEEE-TTS--EEEEEEEEEE-HHHHHHHHHHH----------HHHHHHHHHHHHHHHHHHHHHHHHHHT-

Radius of gyration: 31.11 Å; chains: 1; bounding box: 64×20×82 Å